Protein AF-A0A831TZW1-F1 (afdb_monomer)

Foldseek 3Di:
DPPDDPVNVVVVLVCVQCVQVPPDDPVDPRDGDAWDKDKAAPDPVGDDDPVVQVVQWDKDAPPPPPDDDDSVRIDIGHDDFADPDVRITMDTPHD

Radius of gyration: 16.33 Å; Cα contacts (8 Å, |Δi|>4): 104; chains: 1; bounding box: 41×28×40 Å

Secondary structure (DSSP, 8-state):
-----HHHHHHHHHHHHHHHHH--BTTB-S-----EEEEEESSTT-SS-HHHHHTTSEEEEPTT-SS--SGGGEEEE-PPSEEEETTEEEEEEE-

Solvent-accessible surface area (backbone atoms only — not comparable to full-atom values): 6095 Å² total; per-residue (Å²): 133,93,78,82,48,71,69,56,51,53,53,49,52,54,47,60,61,48,51,43,76,74,61,77,45,97,87,46,73,97,56,70,75,71,64,38,77,44,78,47,52,76,42,98,88,53,58,69,62,66,69,66,60,53,67,52,54,41,79,42,70,37,91,91,56,85,77,74,90,52,76,81,42,43,44,76,46,63,74,75,72,38,80,78,48,79,54,28,34,36,46,73,80,40,113

pLDDT: mean 91.19, std 9.3, range [57.44, 98.19]

Mean predicted aligned error: 4.84 Å

Nearest PDB structures (foldseek):
  8g9t-assembly1_E  TM=9.318E-01  e=2.304E-07  Neisseria lactamica
  8g9t-assembly1_M  TM=9.363E-01  e=3.391E-07  Neisseria lactamica
  8gam-assembly1_F  TM=9.148E-01  e=2.025E-07  Neisseria lactamica
  8g9s-assembly1_F  TM=9.179E-01  e=3.391E-07  Neisseria lactamica
  8gan-assembly1_M  TM=9.219E-01  e=1.081E-06  Neisseria lactamica

Sequence (95 aa):
QTGVSRDDLELFWDALQNMWDLDRSSSRGMMACRGLYVFSHDNPLGNAHAHRLFERIQVRKRQGVTAPRSFADYEVLVPEEGVVEEGVTLTRLVG

Structure (mmCIF, N/CA/C/O backbone):
data_AF-A0A831TZW1-F1
#
_entry.id   AF-A0A831TZW1-F1
#
loop_
_atom_site.group_PDB
_atom_site.id
_atom_site.type_symbol
_atom_site.label_atom_id
_atom_site.label_alt_id
_atom_site.label_comp_id
_atom_site.label_asym_id
_atom_site.label_entity_id
_atom_site.label_seq_id
_atom_site.pdbx_PDB_ins_code
_atom_site.Cartn_x
_atom_site.Cartn_y
_atom_site.Cartn_z
_atom_site.occupancy
_atom_site.B_iso_or_equiv
_atom_site.auth_seq_id
_atom_site.auth_comp_id
_atom_site.auth_asym_id
_atom_site.auth_atom_id
_atom_site.pdbx_PDB_model_num
ATOM 1 N N . GLN A 1 1 ? 24.189 -1.707 -11.921 1.00 57.44 1 GLN A N 1
ATOM 2 C CA . GLN A 1 1 ? 22.784 -2.167 -11.893 1.00 57.44 1 GLN A CA 1
ATOM 3 C C . GLN A 1 1 ? 22.740 -3.416 -11.022 1.00 57.44 1 GLN A C 1
ATOM 5 O O . GLN A 1 1 ? 23.654 -4.219 -11.141 1.00 57.44 1 GLN A O 1
ATOM 10 N N . THR A 1 2 ? 21.786 -3.540 -10.099 1.00 80.38 2 THR A N 1
ATOM 11 C CA . THR A 1 2 ? 21.788 -4.561 -9.026 1.00 80.38 2 THR A CA 1
ATOM 12 C C . THR A 1 2 ? 21.311 -5.955 -9.455 1.00 80.38 2 THR A C 1
ATOM 14 O O . THR A 1 2 ? 21.366 -6.868 -8.645 1.00 80.38 2 THR A O 1
ATOM 17 N N . GLY A 1 3 ? 20.879 -6.141 -10.710 1.00 85.06 3 GLY A N 1
ATOM 18 C CA . GLY A 1 3 ? 20.490 -7.453 -11.250 1.00 85.06 3 GLY A CA 1
ATOM 19 C C . GLY A 1 3 ? 19.093 -7.943 -10.853 1.00 85.06 3 GLY A C 1
ATOM 20 O O . GLY A 1 3 ? 18.783 -9.093 -11.125 1.00 85.06 3 GLY A O 1
ATOM 21 N N . VAL A 1 4 ? 18.265 -7.087 -10.242 1.00 87.00 4 VAL A N 1
ATOM 22 C CA . VAL A 1 4 ? 16.887 -7.422 -9.842 1.00 87.00 4 VAL A CA 1
ATOM 23 C C . VAL A 1 4 ? 16.068 -7.858 -11.056 1.00 87.00 4 VAL A C 1
ATOM 25 O O . VAL A 1 4 ? 15.997 -7.138 -12.057 1.00 87.00 4 VAL A O 1
ATOM 28 N N . SER A 1 5 ? 15.452 -9.028 -10.942 1.00 92.25 5 SER A N 1
ATOM 29 C CA . SER A 1 5 ? 14.605 -9.652 -11.951 1.00 92.25 5 SER A CA 1
ATOM 30 C C . SER A 1 5 ? 13.116 -9.530 -11.609 1.00 92.25 5 SER A C 1
ATOM 32 O O . SER A 1 5 ? 12.726 -9.028 -10.552 1.00 92.25 5 SER A O 1
ATOM 34 N N . ARG A 1 6 ? 12.260 -9.989 -12.527 1.00 90.06 6 ARG A N 1
ATOM 35 C CA . ARG A 1 6 ? 10.817 -10.084 -12.285 1.00 90.06 6 ARG A CA 1
ATOM 36 C C . ARG A 1 6 ? 10.497 -11.118 -11.205 1.00 90.06 6 ARG A C 1
ATOM 38 O O . ARG A 1 6 ? 9.663 -10.840 -10.353 1.00 90.06 6 ARG A O 1
ATOM 45 N N . ASP A 1 7 ? 11.202 -12.243 -11.209 1.00 93.50 7 ASP A N 1
ATOM 46 C CA . ASP A 1 7 ? 11.018 -13.313 -10.228 1.00 93.50 7 ASP A CA 1
ATOM 47 C C . ASP A 1 7 ? 11.375 -12.822 -8.815 1.00 93.50 7 ASP A C 1
ATOM 49 O O . ASP A 1 7 ? 10.663 -13.113 -7.856 1.00 93.50 7 ASP A O 1
ATOM 53 N N . ASP A 1 8 ? 12.418 -11.990 -8.687 1.00 94.56 8 ASP A N 1
ATOM 54 C CA . ASP A 1 8 ? 12.766 -11.349 -7.410 1.00 94.56 8 ASP A CA 1
ATOM 55 C C . ASP A 1 8 ? 11.650 -10.419 -6.919 1.00 94.56 8 ASP A C 1
ATOM 57 O O . ASP A 1 8 ? 11.370 -10.346 -5.722 1.00 94.56 8 ASP A O 1
ATOM 61 N N . LEU A 1 9 ? 11.007 -9.699 -7.842 1.00 92.88 9 LEU A N 1
ATOM 62 C CA . LEU A 1 9 ? 9.908 -8.796 -7.522 1.00 92.88 9 LEU A CA 1
ATOM 63 C C . LEU A 1 9 ? 8.652 -9.569 -7.094 1.00 92.88 9 LEU A C 1
ATOM 65 O O . LEU A 1 9 ? 7.991 -9.178 -6.135 1.00 92.88 9 LEU A O 1
ATOM 69 N N . GLU A 1 10 ? 8.348 -10.681 -7.764 1.00 92.81 10 GLU A N 1
ATOM 70 C CA . GLU A 1 10 ? 7.254 -11.583 -7.389 1.00 92.81 10 GLU A CA 1
ATOM 71 C C . GLU A 1 10 ? 7.489 -12.193 -6.000 1.00 92.81 10 GLU A C 1
ATOM 73 O O . GLU A 1 10 ? 6.597 -12.146 -5.149 1.00 92.81 10 GLU A O 1
ATOM 78 N N . LEU A 1 11 ? 8.711 -12.660 -5.721 1.00 94.38 11 LEU A N 1
ATOM 79 C CA . LEU A 1 11 ? 9.096 -13.148 -4.396 1.00 94.38 11 LEU A CA 1
ATOM 80 C C . LEU A 1 11 ? 8.999 -12.051 -3.328 1.00 94.38 11 LEU A C 1
ATOM 82 O O . LEU A 1 11 ? 8.571 -12.310 -2.205 1.00 94.38 11 LEU A O 1
ATOM 86 N N . PHE A 1 12 ? 9.369 -10.815 -3.662 1.00 94.19 12 PHE A N 1
ATOM 87 C CA . PHE A 1 12 ? 9.252 -9.685 -2.745 1.00 94.19 12 PHE A CA 1
ATOM 88 C C . PHE A 1 12 ? 7.791 -9.389 -2.381 1.00 94.19 12 PHE A C 1
ATOM 90 O O . PHE A 1 12 ? 7.484 -9.133 -1.213 1.00 94.19 12 PHE A O 1
ATOM 97 N N . TRP A 1 13 ? 6.873 -9.473 -3.346 1.00 94.06 13 TRP A N 1
ATOM 98 C CA . TRP A 1 13 ? 5.441 -9.329 -3.086 1.00 94.06 13 TRP A CA 1
ATOM 99 C C . TRP A 1 13 ? 4.883 -10.449 -2.221 1.00 94.06 13 TRP A C 1
ATOM 101 O O . TRP A 1 13 ? 4.118 -10.171 -1.299 1.00 94.06 13 TRP A O 1
ATOM 111 N N . ASP A 1 14 ? 5.266 -11.697 -2.477 1.00 92.06 14 ASP A N 1
ATOM 112 C CA . ASP A 1 14 ? 4.878 -12.826 -1.628 1.00 92.06 14 ASP A CA 1
ATOM 113 C C . ASP A 1 14 ? 5.410 -12.660 -0.195 1.00 92.06 14 ASP A C 1
ATOM 115 O O . ASP A 1 14 ? 4.670 -12.802 0.782 1.00 92.06 14 ASP A O 1
ATOM 119 N N . ALA A 1 15 ? 6.667 -12.232 -0.056 1.00 92.81 15 ALA A N 1
ATOM 120 C CA . ALA A 1 15 ? 7.267 -11.949 1.238 1.00 92.81 15 ALA A CA 1
ATOM 121 C C . ALA A 1 15 ? 6.514 -10.845 1.994 1.00 92.81 15 ALA A C 1
ATOM 123 O O . ALA A 1 15 ? 6.254 -11.014 3.180 1.00 92.81 15 ALA A O 1
ATOM 124 N N . LEU A 1 16 ? 6.123 -9.741 1.339 1.00 91.81 16 LEU A N 1
ATOM 125 C CA . LEU A 1 16 ? 5.328 -8.681 1.976 1.00 91.81 16 LEU A CA 1
ATOM 126 C C . LEU A 1 16 ? 3.941 -9.168 2.405 1.00 91.81 16 LEU A C 1
ATOM 128 O O . LEU A 1 16 ? 3.466 -8.773 3.465 1.00 91.81 16 LEU A O 1
ATOM 132 N N . GLN A 1 17 ? 3.290 -10.023 1.620 1.00 90.38 17 GLN A N 1
ATOM 133 C CA . GLN A 1 17 ? 1.973 -10.560 1.972 1.00 90.38 17 GLN A CA 1
ATOM 134 C C . GLN A 1 17 ? 2.035 -11.438 3.226 1.00 90.38 17 GLN A C 1
ATOM 136 O O . GLN A 1 17 ? 1.196 -11.291 4.115 1.00 90.38 17 GLN A O 1
ATOM 141 N N . ASN A 1 18 ? 3.070 -12.275 3.333 1.00 87.31 18 ASN A N 1
ATOM 142 C CA . ASN A 1 18 ? 3.227 -13.258 4.409 1.00 87.31 18 ASN A CA 1
ATOM 143 C C . ASN A 1 18 ? 4.107 -12.780 5.583 1.00 87.31 18 ASN A C 1
ATOM 145 O O . ASN A 1 18 ? 4.273 -13.503 6.568 1.00 87.31 18 ASN A O 1
ATOM 149 N N . MET A 1 19 ? 4.681 -11.572 5.507 1.00 83.94 19 MET A N 1
ATOM 150 C CA . MET A 1 19 ? 5.730 -11.091 6.423 1.00 83.94 19 MET A CA 1
ATOM 151 C C . MET A 1 19 ? 5.355 -11.208 7.905 1.00 83.94 19 MET A C 1
ATOM 153 O O . MET A 1 19 ? 6.200 -11.520 8.742 1.00 83.94 19 MET A O 1
ATOM 157 N N . TRP A 1 20 ? 4.088 -10.957 8.238 1.00 77.38 20 TRP A N 1
ATOM 158 C CA . TRP A 1 20 ? 3.619 -10.876 9.623 1.00 77.38 20 TRP A CA 1
ATOM 159 C C . TRP A 1 20 ? 3.062 -12.186 10.179 1.00 77.38 20 TRP A C 1
ATOM 161 O O . TRP A 1 20 ? 2.936 -12.314 11.396 1.00 77.38 20 TRP A O 1
ATOM 171 N N . ASP A 1 21 ? 2.792 -13.173 9.324 1.00 71.25 21 ASP A N 1
ATOM 172 C CA . ASP A 1 21 ? 2.388 -14.508 9.775 1.00 71.25 21 ASP A CA 1
ATOM 173 C C . ASP A 1 21 ? 3.586 -15.312 10.297 1.00 71.25 21 ASP A C 1
ATOM 175 O O . ASP A 1 21 ? 3.435 -16.154 11.189 1.00 71.25 21 ASP A O 1
ATOM 179 N N . LEU A 1 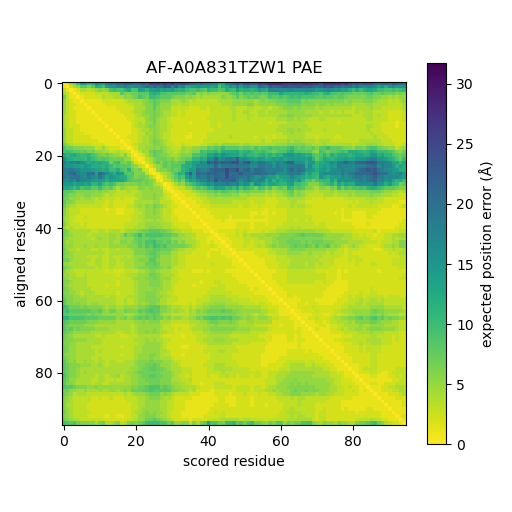22 ? 4.781 -15.012 9.776 1.00 66.12 22 LEU A N 1
ATOM 180 C CA . LEU A 1 22 ? 6.031 -15.696 10.106 1.00 66.12 22 LEU A CA 1
ATOM 181 C C . LEU A 1 22 ? 6.820 -15.026 11.251 1.00 66.12 22 LEU A C 1
ATOM 183 O O . LEU A 1 22 ? 7.648 -15.689 11.872 1.00 66.12 22 LEU A O 1
ATOM 187 N N . ASP A 1 23 ? 6.537 -13.762 11.596 1.00 66.44 23 ASP A N 1
ATOM 188 C CA . ASP A 1 23 ? 7.172 -13.027 12.711 1.00 66.44 23 ASP A CA 1
ATOM 189 C C . ASP A 1 23 ? 6.314 -13.049 13.992 1.00 66.44 23 ASP A C 1
ATOM 191 O O . ASP A 1 23 ? 5.890 -12.022 14.533 1.00 66.44 23 ASP A O 1
ATOM 195 N N . ARG A 1 24 ? 6.026 -14.255 14.498 1.00 61.91 24 ARG A N 1
ATOM 196 C CA . ARG A 1 24 ? 5.331 -14.428 15.784 1.00 61.91 24 ARG A CA 1
ATOM 197 C C . ARG A 1 24 ? 6.340 -14.367 16.926 1.00 61.91 24 ARG A C 1
ATOM 199 O O . ARG A 1 24 ? 7.022 -15.345 17.220 1.00 61.91 24 ARG A O 1
ATOM 206 N N . SER A 1 25 ? 6.388 -13.240 17.626 1.00 67.31 25 SER A N 1
ATOM 207 C CA . SER A 1 25 ? 7.121 -13.104 18.891 1.00 67.31 25 SER A CA 1
ATOM 208 C C . SER A 1 25 ? 6.163 -12.743 20.025 1.00 67.31 25 SER A C 1
ATOM 210 O O . SER A 1 25 ? 5.117 -12.148 19.800 1.00 67.31 25 SER A O 1
ATOM 212 N N . SER A 1 26 ? 6.503 -13.080 21.270 1.00 65.19 26 SER A N 1
ATOM 213 C CA . SER A 1 26 ? 5.654 -12.783 22.437 1.00 65.19 26 SER A CA 1
ATOM 214 C C . SER A 1 26 ? 5.455 -11.282 22.700 1.00 65.19 26 SER A C 1
ATOM 216 O O . SER A 1 26 ? 4.535 -10.907 23.424 1.00 65.19 26 SER A O 1
ATOM 218 N N . SER A 1 27 ? 6.293 -10.421 22.114 1.00 74.06 27 SER A N 1
ATOM 219 C CA . SER A 1 27 ? 6.238 -8.960 22.246 1.00 74.06 27 SER A CA 1
ATOM 220 C C . SER A 1 27 ? 5.473 -8.258 21.118 1.00 74.06 27 SER A C 1
ATOM 222 O O . SER A 1 27 ? 5.056 -7.113 21.291 1.00 74.06 27 SER A O 1
ATOM 224 N N . ARG A 1 28 ? 5.260 -8.924 19.978 1.00 68.38 28 ARG A N 1
ATOM 225 C CA . ARG A 1 28 ? 4.492 -8.420 18.834 1.00 68.38 28 ARG A CA 1
ATOM 226 C C . ARG A 1 28 ? 3.201 -9.227 18.796 1.00 68.38 28 ARG A C 1
ATOM 228 O O . ARG A 1 28 ? 3.230 -10.404 18.468 1.00 68.38 28 ARG A O 1
ATOM 235 N N . GLY A 1 29 ? 2.084 -8.635 19.221 1.00 74.12 29 GLY A N 1
ATOM 236 C CA . GLY A 1 29 ? 0.774 -9.299 19.187 1.00 74.12 29 GLY A CA 1
ATOM 237 C C . GLY A 1 29 ? 0.370 -9.761 17.775 1.00 74.12 29 GLY A C 1
ATOM 238 O O . GLY A 1 29 ? 1.171 -9.801 16.850 1.00 74.12 29 GLY A O 1
ATOM 239 N N . MET A 1 30 ? -0.903 -10.093 17.563 1.00 80.44 30 MET A N 1
ATOM 240 C CA . MET A 1 30 ? -1.349 -10.545 16.239 1.00 80.44 30 MET A CA 1
ATOM 241 C C . MET A 1 30 ? -1.273 -9.404 15.208 1.00 80.44 30 MET A C 1
ATOM 243 O O . MET A 1 30 ? -2.061 -8.459 15.264 1.00 80.44 30 MET A O 1
ATOM 247 N N . MET A 1 31 ? -0.319 -9.497 14.282 1.00 86.06 31 MET A N 1
ATOM 248 C CA . MET A 1 31 ? -0.156 -8.596 13.140 1.00 86.06 31 MET A CA 1
ATOM 249 C C . MET A 1 31 ? -0.608 -9.308 11.865 1.00 86.06 31 MET A C 1
ATOM 251 O O . MET A 1 31 ? -0.470 -10.519 11.753 1.00 86.06 31 MET A O 1
ATOM 255 N N . ALA A 1 32 ? -1.162 -8.558 10.916 1.00 87.69 32 ALA A N 1
ATOM 256 C CA . ALA A 1 32 ? -1.560 -9.074 9.611 1.00 87.69 32 ALA A CA 1
ATOM 257 C C . ALA A 1 32 ? -1.460 -7.956 8.571 1.00 87.69 32 ALA A C 1
ATOM 259 O O . ALA A 1 32 ? -1.778 -6.800 8.879 1.00 87.69 32 A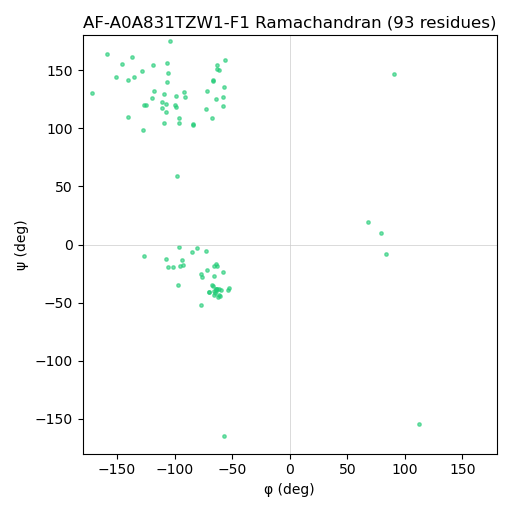LA A O 1
ATOM 260 N N . CYS A 1 33 ? -1.066 -8.298 7.342 1.00 91.00 33 CYS A N 1
ATOM 261 C CA . CYS A 1 33 ? -1.160 -7.376 6.216 1.00 91.00 33 CYS A CA 1
ATOM 262 C C . CYS A 1 33 ? -2.639 -7.058 5.952 1.00 91.00 33 CYS A C 1
ATOM 264 O O . CYS A 1 33 ? -3.467 -7.956 5.809 1.00 91.00 33 CYS A O 1
ATOM 266 N N . ARG A 1 34 ? -2.993 -5.771 5.934 1.00 93.12 34 ARG A N 1
ATOM 267 C CA . ARG A 1 34 ? -4.374 -5.310 5.701 1.00 93.12 34 ARG A CA 1
ATOM 268 C C . ARG A 1 34 ? -4.589 -4.678 4.332 1.00 93.12 34 ARG A C 1
ATOM 270 O O . ARG A 1 34 ? -5.729 -4.438 3.958 1.00 93.12 34 ARG A O 1
ATOM 277 N N . GLY A 1 35 ? -3.513 -4.377 3.619 1.00 93.81 35 GLY A N 1
ATOM 278 C CA . GLY A 1 35 ? -3.568 -3.718 2.327 1.00 93.81 35 GLY A CA 1
ATOM 279 C C . GLY A 1 35 ? -2.194 -3.697 1.676 1.00 93.81 35 GLY A C 1
ATOM 280 O O . GLY A 1 35 ? -1.220 -3.301 2.315 1.00 93.81 35 GLY A O 1
ATOM 281 N N . LEU A 1 36 ? -2.133 -4.106 0.414 1.00 95.81 36 LEU A N 1
ATOM 282 C CA . LEU A 1 36 ? -0.946 -4.062 -0.428 1.00 95.81 36 LEU A CA 1
ATOM 283 C C . LEU A 1 36 ? -1.381 -3.640 -1.831 1.00 95.81 36 LEU A C 1
ATOM 285 O O . LEU A 1 36 ? -2.054 -4.384 -2.543 1.00 95.81 36 LEU A O 1
ATOM 289 N N . TYR A 1 37 ? -1.000 -2.419 -2.189 1.00 96.81 37 TYR A N 1
ATOM 290 C CA . TYR A 1 37 ? -1.437 -1.716 -3.389 1.00 96.81 37 TYR A CA 1
ATOM 291 C C . TYR A 1 37 ? -0.204 -1.300 -4.186 1.00 96.81 37 TYR A 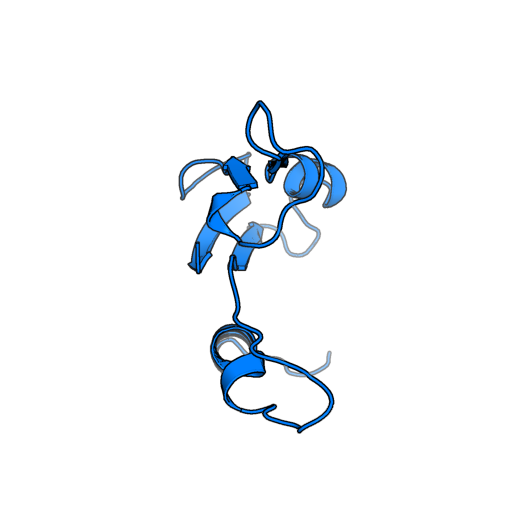C 1
ATOM 293 O O . TYR A 1 37 ? 0.646 -0.569 -3.673 1.00 96.81 37 TYR A O 1
ATOM 301 N N . VAL A 1 38 ? -0.091 -1.780 -5.421 1.00 96.69 38 VAL A N 1
ATOM 302 C CA . VAL A 1 38 ? 1.079 -1.576 -6.280 1.00 96.69 38 VAL A CA 1
ATOM 303 C C . VAL A 1 38 ? 0.724 -0.589 -7.382 1.00 96.69 38 VAL A C 1
ATOM 305 O O . VAL A 1 38 ? -0.183 -0.847 -8.169 1.00 96.69 38 VAL A O 1
ATOM 308 N N . PHE A 1 39 ? 1.445 0.531 -7.446 1.00 97.50 39 PHE A N 1
ATOM 309 C CA . PHE A 1 39 ? 1.369 1.473 -8.562 1.00 97.50 39 PHE A CA 1
ATOM 310 C C . PHE A 1 39 ? 2.504 1.184 -9.548 1.00 97.50 39 PHE A C 1
ATOM 312 O O . PHE A 1 39 ? 3.665 1.497 -9.282 1.00 97.50 39 PHE A O 1
ATOM 319 N N . SER A 1 40 ? 2.162 0.573 -10.676 1.00 96.56 40 SER A N 1
ATOM 320 C CA . SER A 1 40 ? 3.095 0.243 -11.753 1.00 96.56 40 SER A CA 1
ATOM 321 C C . SER A 1 40 ? 3.145 1.376 -12.771 1.00 96.56 40 SER A C 1
ATOM 323 O O . SER A 1 40 ? 2.099 1.844 -13.218 1.00 96.56 40 SER A O 1
ATOM 325 N N . HIS A 1 41 ? 4.354 1.799 -13.135 1.00 97.56 41 HIS A N 1
ATOM 326 C CA . HIS A 1 41 ? 4.608 2.851 -14.119 1.00 97.56 41 HIS A CA 1
ATOM 327 C C . HIS A 1 41 ? 5.143 2.257 -15.423 1.00 97.56 41 HIS A C 1
ATOM 329 O O . HIS A 1 41 ? 6.017 1.392 -15.386 1.00 97.56 41 HIS A O 1
ATOM 335 N N . ASP A 1 42 ? 4.687 2.776 -16.562 1.00 96.56 42 ASP A N 1
ATOM 336 C CA . ASP A 1 42 ? 5.178 2.353 -17.882 1.00 96.56 42 ASP A CA 1
ATOM 337 C C . ASP A 1 42 ?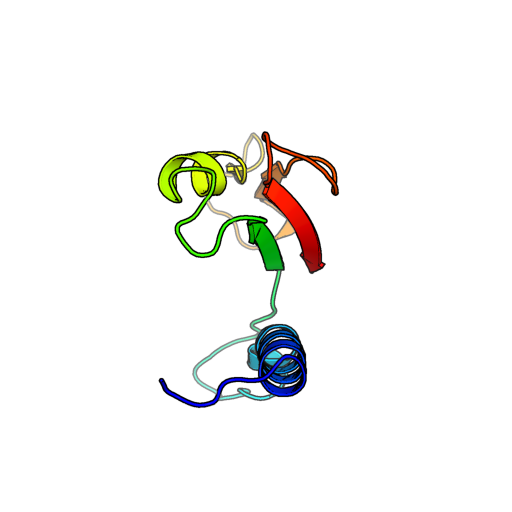 6.559 2.951 -18.209 1.00 96.56 42 ASP A C 1
ATOM 339 O O . ASP A 1 42 ? 7.332 2.391 -18.988 1.00 96.56 42 ASP A O 1
ATOM 343 N N . ASN A 1 43 ? 6.889 4.098 -17.607 1.00 94.88 43 ASN A N 1
ATOM 344 C CA . ASN A 1 43 ? 8.178 4.764 -17.749 1.00 94.88 43 ASN A CA 1
ATOM 345 C C . ASN A 1 43 ? 9.089 4.443 -16.546 1.00 94.88 43 ASN A C 1
ATOM 347 O O . ASN A 1 43 ? 8.699 4.720 -15.410 1.00 94.88 43 ASN A O 1
ATOM 351 N N . PRO A 1 44 ? 10.335 3.972 -16.760 1.00 91.12 44 PRO A N 1
ATOM 352 C CA . PRO A 1 44 ? 11.309 3.746 -15.687 1.00 91.12 44 PRO A CA 1
ATOM 353 C C . PRO A 1 44 ? 11.637 4.983 -14.834 1.00 91.12 44 PRO A C 1
ATOM 355 O O . PRO A 1 44 ? 12.087 4.842 -13.701 1.00 91.12 44 PRO A O 1
ATOM 358 N N . LEU A 1 45 ? 11.434 6.192 -15.368 1.00 93.94 45 LEU A N 1
ATO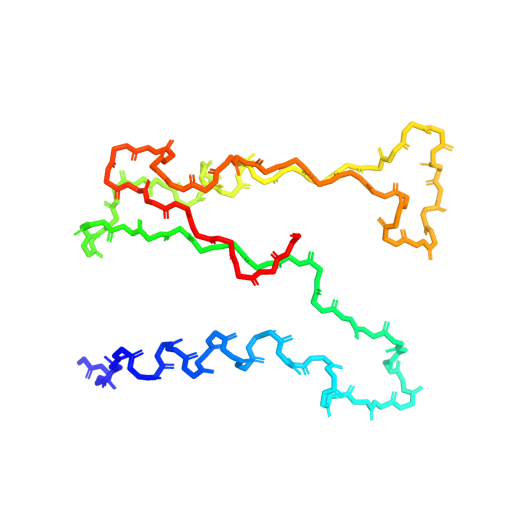M 359 C CA . LEU A 1 45 ? 11.599 7.454 -14.635 1.00 93.94 45 LEU A CA 1
ATOM 360 C C 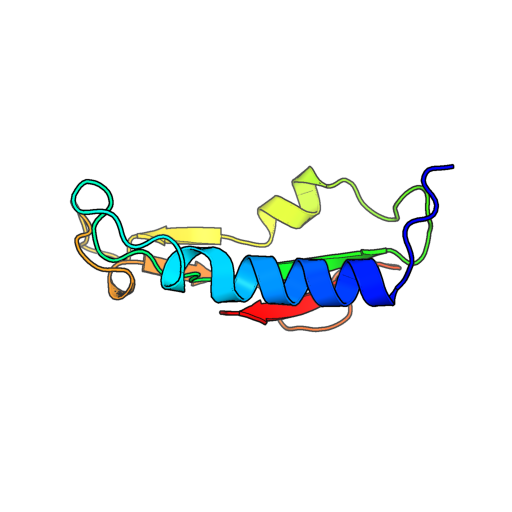. LEU A 1 45 ? 10.348 7.851 -13.829 1.00 93.94 45 LEU A C 1
ATOM 362 O O . LEU A 1 45 ? 10.395 8.814 -13.064 1.00 93.94 45 LEU A O 1
ATOM 366 N N . GLY A 1 46 ? 9.252 7.108 -13.987 1.00 94.81 46 GLY A N 1
ATOM 367 C CA . GLY A 1 46 ? 7.942 7.388 -13.413 1.00 94.81 46 GLY A CA 1
ATOM 368 C C . GLY A 1 46 ? 7.052 8.232 -14.330 1.00 94.81 46 GLY A C 1
ATOM 369 O O . GLY A 1 46 ? 7.512 9.103 -15.065 1.00 94.81 46 GLY A O 1
ATOM 370 N N . ASN A 1 47 ? 5.747 7.969 -14.262 1.00 96.81 47 ASN A N 1
ATOM 371 C CA . ASN A 1 47 ? 4.695 8.715 -14.973 1.00 96.81 47 ASN A CA 1
ATOM 372 C C . ASN A 1 47 ? 3.948 9.713 -14.073 1.00 96.81 47 ASN A C 1
ATOM 374 O O . ASN A 1 47 ? 3.326 10.643 -14.570 1.00 96.81 47 ASN A O 1
ATOM 378 N N . ALA A 1 48 ? 4.012 9.535 -12.751 1.00 96.19 48 ALA A N 1
ATOM 379 C CA . ALA A 1 48 ? 3.347 10.394 -11.778 1.00 96.19 48 ALA A CA 1
ATOM 380 C C . ALA A 1 48 ? 4.194 10.524 -10.509 1.00 96.19 48 ALA A C 1
ATOM 382 O O . ALA A 1 48 ? 4.992 9.646 -10.177 1.00 96.19 48 ALA A O 1
ATOM 383 N N . HIS A 1 49 ? 4.007 11.618 -9.773 1.00 95.62 49 HIS A N 1
ATOM 384 C CA . HIS A 1 49 ? 4.692 11.817 -8.500 1.00 95.62 49 HIS A CA 1
ATOM 385 C C . HIS A 1 49 ? 4.129 10.888 -7.417 1.00 95.62 49 HIS A C 1
ATOM 387 O O . HIS A 1 49 ? 2.921 10.860 -7.186 1.00 95.62 49 HIS A O 1
ATOM 393 N N . ALA A 1 50 ? 5.017 10.213 -6.680 1.00 94.50 50 ALA A N 1
ATOM 394 C CA . ALA A 1 50 ? 4.644 9.237 -5.654 1.00 94.50 50 ALA A CA 1
ATOM 395 C C . ALA A 1 50 ? 3.657 9.781 -4.603 1.00 94.50 50 ALA A C 1
ATOM 397 O O . ALA A 1 50 ? 2.714 9.086 -4.237 1.00 94.50 50 ALA A O 1
ATOM 398 N N . HIS A 1 51 ? 3.813 11.038 -4.163 1.00 95.19 51 HIS A N 1
ATOM 399 C CA . HIS A 1 51 ? 2.907 11.635 -3.172 1.00 95.19 51 HIS A CA 1
ATOM 400 C C . HIS A 1 51 ? 1.448 11.674 -3.658 1.00 95.19 51 HIS A C 1
ATOM 402 O O . HIS A 1 51 ? 0.549 11.350 -2.890 1.00 95.19 51 HIS A O 1
ATOM 408 N N . ARG A 1 52 ? 1.210 11.968 -4.947 1.00 95.44 52 ARG A N 1
ATOM 409 C CA . ARG A 1 52 ? -0.145 11.997 -5.524 1.00 95.44 52 ARG A CA 1
ATOM 410 C C . ARG A 1 52 ? -0.765 10.609 -5.579 1.00 95.44 52 ARG A C 1
ATOM 412 O O . ARG A 1 52 ? -1.969 10.468 -5.407 1.00 95.44 52 ARG A O 1
ATOM 419 N N . LEU A 1 53 ? 0.050 9.586 -5.830 1.00 96.69 53 LEU A N 1
ATOM 420 C CA . LEU A 1 53 ? -0.408 8.200 -5.839 1.00 96.69 53 LEU A CA 1
ATOM 421 C C . LEU A 1 53 ? -0.749 7.726 -4.423 1.00 96.69 53 LEU A C 1
ATOM 423 O O . LEU A 1 53 ? -1.785 7.100 -4.224 1.00 96.69 53 LEU A O 1
ATOM 427 N N . PHE A 1 54 ? 0.057 8.096 -3.427 1.00 95.75 54 PHE A N 1
ATOM 428 C CA . PHE A 1 54 ? -0.211 7.759 -2.028 1.00 95.75 54 PHE A CA 1
ATOM 429 C C . PHE A 1 54 ? -1.464 8.447 -1.475 1.00 95.75 54 PHE A C 1
ATOM 431 O O . PHE A 1 54 ? -2.220 7.814 -0.744 1.00 95.75 54 PHE A O 1
ATOM 438 N N . GLU A 1 55 ? -1.753 9.686 -1.880 1.00 95.81 55 GLU A N 1
ATOM 439 C CA . GLU A 1 55 ? -2.986 10.401 -1.501 1.00 95.81 55 GLU A CA 1
ATOM 440 C C . GL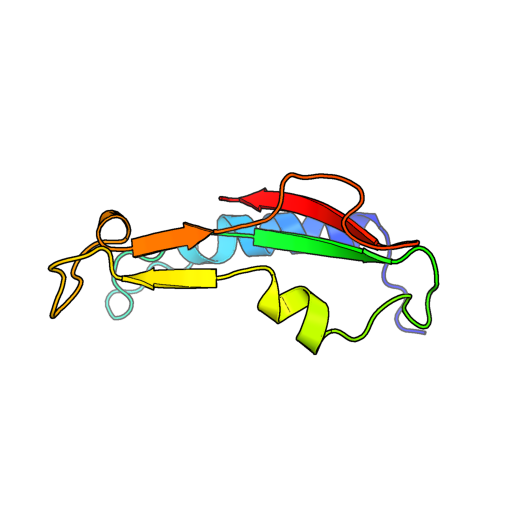U A 1 55 ? -4.277 9.730 -2.006 1.00 95.81 55 GLU A C 1
ATOM 442 O O . GLU A 1 55 ? -5.362 9.988 -1.477 1.00 95.81 55 GLU A O 1
ATOM 447 N N . ARG A 1 56 ? -4.185 8.845 -3.010 1.00 95.88 56 ARG A N 1
ATOM 448 C CA . ARG A 1 56 ? -5.341 8.086 -3.514 1.00 95.88 56 ARG A CA 1
ATOM 449 C C . ARG A 1 56 ? -5.805 7.008 -2.538 1.00 95.88 56 ARG A C 1
ATOM 451 O O . ARG A 1 56 ? -6.957 6.596 -2.620 1.00 95.88 56 ARG A O 1
ATOM 458 N N . ILE A 1 57 ? -4.944 6.563 -1.625 1.00 96.56 57 ILE A N 1
ATOM 459 C CA . ILE A 1 57 ? -5.291 5.592 -0.587 1.00 96.56 57 ILE A CA 1
ATOM 460 C C . ILE A 1 57 ? -5.627 6.369 0.680 1.00 96.56 57 ILE A C 1
ATOM 462 O O . ILE A 1 57 ? -4.750 6.928 1.336 1.00 96.56 57 ILE A O 1
ATOM 466 N N . GLN A 1 58 ? -6.903 6.392 1.051 1.00 97.50 58 GLN A N 1
ATOM 467 C CA . GLN A 1 58 ? -7.349 7.092 2.251 1.00 97.50 58 GLN A CA 1
ATOM 468 C C . GLN A 1 58 ? -7.802 6.094 3.304 1.00 97.50 58 GLN A C 1
ATOM 470 O O . GLN A 1 58 ? -8.718 5.307 3.087 1.00 97.50 58 GLN A O 1
ATOM 475 N N . VAL A 1 59 ? -7.187 6.163 4.480 1.00 96.94 59 VAL A N 1
ATOM 476 C CA . VAL A 1 59 ? -7.586 5.373 5.646 1.00 96.94 59 VAL A CA 1
ATOM 477 C C . VAL A 1 59 ? -8.176 6.319 6.675 1.00 96.94 59 VAL A C 1
ATOM 479 O O . VAL A 1 59 ? -7.487 7.205 7.182 1.00 96.94 59 VAL A O 1
ATOM 482 N N . ARG A 1 60 ? -9.453 6.131 7.007 1.00 97.19 60 ARG A N 1
ATOM 483 C CA . ARG A 1 60 ? -10.149 6.962 7.995 1.00 97.19 60 ARG A CA 1
ATOM 484 C C . ARG A 1 60 ? -10.836 6.112 9.048 1.00 97.19 60 ARG A C 1
ATOM 486 O O . ARG A 1 60 ? -11.272 4.998 8.781 1.00 97.19 60 ARG A O 1
ATOM 493 N N . LYS A 1 61 ? -10.938 6.646 10.265 1.00 97.81 61 LYS A N 1
ATOM 494 C CA . LYS A 1 61 ? -11.779 6.040 11.303 1.00 97.81 61 LYS A CA 1
ATOM 495 C C . LYS A 1 61 ? -13.240 6.145 10.875 1.00 97.81 61 LYS A C 1
ATOM 497 O O . LYS A 1 61 ? -13.651 7.185 10.359 1.00 97.81 61 LYS A O 1
ATOM 502 N N . ARG A 1 62 ? -14.028 5.102 11.126 1.00 97.19 62 ARG A N 1
ATOM 503 C CA . ARG A 1 62 ? -15.480 5.155 10.942 1.00 97.19 62 ARG A CA 1
ATOM 504 C C . ARG A 1 62 ? -16.104 6.177 11.888 1.00 97.19 62 ARG A C 1
ATOM 506 O O . ARG A 1 62 ? -15.569 6.490 12.956 1.00 97.19 62 ARG A O 1
ATOM 513 N N . GLN A 1 63 ? -17.256 6.704 11.487 1.00 96.38 63 GLN A N 1
ATOM 514 C CA . GLN A 1 63 ? -17.992 7.684 12.277 1.00 96.38 63 GLN A CA 1
ATOM 515 C C . GLN A 1 63 ? -18.321 7.120 13.670 1.00 96.38 63 GLN A C 1
ATOM 517 O O . GLN A 1 63 ? -18.723 5.968 13.804 1.00 96.38 63 GLN A O 1
ATOM 522 N N . GLY A 1 64 ? -18.121 7.930 14.713 1.00 96.25 64 GLY A N 1
ATOM 523 C CA . GLY A 1 64 ? -18.345 7.524 16.106 1.00 96.25 64 GLY A CA 1
ATOM 524 C C . GLY A 1 64 ? -17.181 6.770 16.764 1.00 96.25 64 GLY A C 1
ATOM 525 O O . GLY A 1 64 ? -17.198 6.582 17.978 1.00 96.25 64 GLY A O 1
ATOM 526 N N . VAL A 1 65 ? -16.133 6.394 16.020 1.00 97.19 65 VAL A N 1
ATOM 527 C CA . VAL A 1 65 ? -14.946 5.740 16.591 1.00 97.19 65 VAL A CA 1
ATOM 528 C C . VAL A 1 65 ? -13.967 6.778 17.151 1.00 97.19 65 VAL A C 1
ATOM 530 O O . VAL A 1 65 ? -13.174 7.406 16.435 1.00 97.19 65 VAL A O 1
ATOM 533 N N . THR A 1 66 ? -13.950 6.912 18.476 1.00 95.75 66 THR A N 1
ATOM 534 C CA . THR A 1 66 ? -12.949 7.738 19.168 1.00 95.75 66 THR A CA 1
ATOM 535 C C . THR A 1 66 ? -11.603 7.019 19.254 1.00 95.75 66 THR A C 1
ATOM 537 O O . THR A 1 66 ? -10.594 7.564 18.798 1.00 95.75 66 THR A O 1
ATOM 540 N N . ALA A 1 67 ? -11.599 5.780 19.757 1.00 96.94 67 ALA A N 1
ATOM 541 C CA . ALA A 1 67 ? -10.406 4.958 19.957 1.00 96.94 67 ALA A CA 1
ATOM 542 C C . ALA A 1 67 ? -10.580 3.577 19.286 1.00 96.94 67 ALA A C 1
ATOM 544 O O . ALA A 1 67 ? -11.225 2.709 19.876 1.00 96.94 67 ALA A O 1
ATOM 545 N N . PRO A 1 68 ? -10.044 3.369 18.069 1.00 96.25 68 PRO A N 1
ATOM 546 C CA . PRO A 1 68 ? -10.191 2.109 17.344 1.00 96.25 68 PRO A CA 1
ATOM 547 C C . PRO A 1 68 ? -9.459 0.971 18.063 1.00 96.25 68 PRO A C 1
ATOM 549 O O . PRO A 1 68 ? -8.368 1.155 18.610 1.00 96.25 68 PRO A O 1
ATOM 552 N N . ARG A 1 69 ? -10.067 -0.214 18.062 1.00 95.00 69 ARG A N 1
ATOM 553 C CA . ARG A 1 69 ? -9.537 -1.452 18.662 1.00 95.00 69 A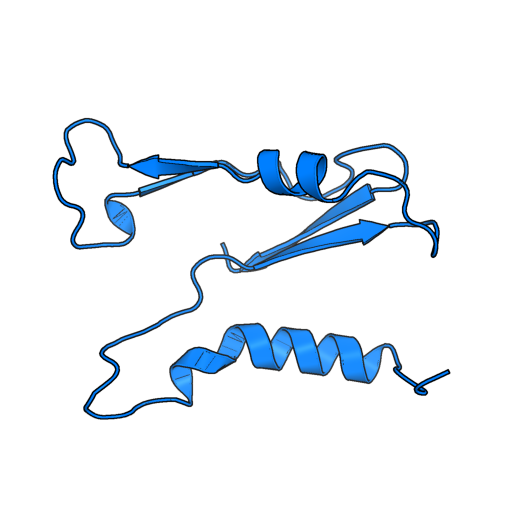RG A CA 1
ATOM 554 C C . ARG A 1 69 ? -9.506 -2.614 17.676 1.00 95.00 69 ARG A C 1
ATOM 556 O O . ARG A 1 69 ? -8.903 -3.640 17.975 1.00 95.00 69 ARG A O 1
ATOM 563 N N . SER A 1 70 ? -10.115 -2.450 16.507 1.00 94.69 70 SER A N 1
ATOM 564 C CA . SER A 1 70 ? -10.108 -3.421 15.423 1.00 94.69 70 SER A CA 1
ATOM 565 C C . SER A 1 70 ? -9.894 -2.735 14.073 1.00 94.69 70 SER A C 1
ATOM 567 O O . SER A 1 70 ? -10.123 -1.537 13.919 1.00 94.69 70 SER A O 1
ATOM 569 N N . PHE A 1 71 ? -9.492 -3.504 13.060 1.00 95.19 71 PHE A N 1
ATOM 570 C CA . PHE A 1 71 ? -9.408 -2.981 11.693 1.00 95.19 71 PHE A CA 1
ATOM 571 C C . PHE A 1 71 ? -10.788 -2.606 11.124 1.00 95.19 71 PHE A C 1
ATOM 573 O O . PHE A 1 71 ? -10.881 -1.701 10.305 1.00 95.19 71 PHE A O 1
ATOM 580 N N . ALA A 1 72 ? -11.867 -3.242 11.600 1.00 95.69 72 ALA A N 1
ATOM 581 C CA . ALA A 1 72 ? -13.233 -2.926 11.181 1.00 95.69 72 ALA A CA 1
ATOM 582 C C . ALA A 1 72 ? -13.680 -1.514 11.600 1.00 95.69 72 ALA A C 1
ATOM 584 O O . ALA A 1 72 ? -14.599 -0.958 11.001 1.00 95.69 72 ALA A O 1
ATOM 585 N N . ASP A 1 73 ? -12.996 -0.909 12.577 1.00 97.88 73 ASP A N 1
ATOM 586 C CA . ASP A 1 73 ? -13.222 0.476 12.999 1.00 97.88 73 ASP A CA 1
ATOM 587 C C . ASP A 1 73 ? -12.699 1.503 11.980 1.00 97.88 73 ASP A C 1
ATOM 589 O O . ASP A 1 73 ? -12.909 2.709 12.141 1.00 97.88 73 ASP A O 1
ATOM 593 N N . TYR A 1 74 ? -12.019 1.036 10.933 1.00 97.69 74 TYR A N 1
ATOM 594 C CA . TYR A 1 74 ? -11.535 1.842 9.827 1.00 97.69 74 TYR A CA 1
ATOM 595 C C . TYR A 1 74 ? -12.350 1.607 8.556 1.00 97.69 74 TYR A C 1
ATOM 597 O O . TYR A 1 74 ? -13.002 0.582 8.343 1.00 97.69 74 TYR A O 1
ATOM 605 N N . GLU A 1 75 ? -12.299 2.610 7.698 1.00 97.44 75 GLU A N 1
ATOM 606 C CA . GLU A 1 75 ? -12.720 2.561 6.314 1.00 97.44 75 GLU A CA 1
ATOM 607 C C . GLU A 1 75 ? -11.496 2.887 5.460 1.00 97.44 75 GLU A C 1
ATOM 609 O O . GLU A 1 75 ? -10.828 3.903 5.678 1.00 97.44 75 GLU A O 1
ATOM 614 N N . VAL A 1 76 ? -11.192 1.996 4.520 1.00 96.94 76 VAL A N 1
ATOM 615 C CA . VAL A 1 76 ? -10.101 2.159 3.563 1.00 96.94 76 VAL A CA 1
ATOM 616 C C . VAL A 1 76 ? -10.731 2.449 2.210 1.00 96.94 76 VAL A C 1
ATOM 618 O O . VAL A 1 76 ? -11.436 1.611 1.653 1.00 96.94 76 VAL A O 1
ATOM 621 N N . LEU A 1 77 ? -10.509 3.657 1.709 1.00 96.81 77 LEU A N 1
ATOM 622 C CA . LEU A 1 77 ? -10.945 4.096 0.395 1.00 96.81 77 LEU A CA 1
ATOM 623 C C . LEU A 1 77 ? -9.762 3.995 -0.556 1.00 96.81 77 LEU A C 1
ATOM 625 O O . LEU A 1 77 ? -8.727 4.628 -0.342 1.00 96.81 77 LEU A O 1
ATOM 629 N N . VAL A 1 78 ? -9.929 3.192 -1.597 1.00 96.06 78 VAL A N 1
ATOM 630 C CA . VAL A 1 78 ? -8.912 2.942 -2.618 1.00 96.06 78 VAL A CA 1
ATOM 631 C C . VAL A 1 78 ? -9.590 3.014 -3.979 1.00 96.06 78 VAL A C 1
ATOM 633 O O . VAL A 1 78 ? -10.737 2.570 -4.082 1.00 96.06 78 VAL A O 1
ATOM 636 N N . PRO A 1 79 ? -8.919 3.537 -5.020 1.00 94.88 79 PRO A N 1
ATOM 637 C CA . PRO A 1 79 ? -9.422 3.434 -6.378 1.00 94.88 79 PRO A CA 1
ATOM 638 C C . PRO A 1 79 ? -9.669 1.977 -6.780 1.00 94.88 79 PRO A C 1
ATOM 640 O O . PRO A 1 79 ? -9.101 1.036 -6.210 1.00 94.88 79 PRO A O 1
ATOM 643 N N . GLU A 1 80 ? -10.515 1.805 -7.788 1.00 94.81 80 GLU A N 1
ATOM 644 C CA . GLU A 1 80 ? -10.635 0.525 -8.474 1.00 94.81 80 GLU A CA 1
ATOM 645 C C . GLU A 1 80 ? -9.295 0.143 -9.117 1.00 94.81 80 GLU A C 1
ATOM 647 O O . GLU A 1 80 ? -8.477 1.004 -9.457 1.00 94.81 80 GLU A O 1
ATOM 652 N N . GLU A 1 81 ? -9.052 -1.160 -9.231 1.00 95.75 81 GLU A N 1
ATOM 653 C CA . GLU A 1 81 ? -7.870 -1.667 -9.923 1.00 95.75 81 GLU A CA 1
ATOM 654 C C . GLU A 1 81 ? -7.889 -1.290 -11.407 1.00 95.75 81 GLU A C 1
ATOM 656 O O . GLU A 1 81 ? -8.947 -1.157 -12.022 1.00 95.75 81 GLU A O 1
ATOM 661 N N . GLY A 1 82 ? -6.700 -1.153 -11.991 1.00 95.75 82 GLY A N 1
ATOM 662 C CA . GLY A 1 82 ? -6.522 -0.742 -13.379 1.00 95.75 82 GLY A CA 1
ATOM 663 C C . GLY A 1 82 ? -5.879 0.634 -13.509 1.00 95.75 82 GLY A C 1
ATOM 664 O O . GLY A 1 82 ? -5.109 1.069 -12.653 1.00 95.75 82 GLY A O 1
ATOM 665 N N . VAL A 1 83 ? -6.140 1.307 -14.628 1.00 95.88 83 VAL A N 1
ATOM 666 C CA . VAL A 1 83 ? -5.487 2.579 -14.962 1.00 95.88 83 VAL A CA 1
ATOM 667 C C . VAL A 1 83 ? -6.038 3.696 -14.077 1.00 95.88 83 VAL A C 1
ATOM 669 O O . VAL A 1 83 ? -7.216 4.038 -14.156 1.00 95.88 83 VAL A O 1
ATOM 672 N N . VAL A 1 84 ? -5.175 4.287 -13.250 1.00 95.69 84 VAL A N 1
ATOM 673 C CA . VAL A 1 84 ? -5.542 5.367 -12.310 1.00 95.69 84 VAL A CA 1
ATOM 674 C C . VAL A 1 84 ? -5.053 6.746 -12.757 1.00 95.69 84 VAL A C 1
ATOM 676 O O . VAL A 1 84 ? -5.556 7.773 -12.287 1.00 95.69 84 VAL A O 1
ATOM 679 N N . GLU A 1 85 ? -4.063 6.768 -13.648 1.00 94.00 85 GLU A N 1
ATOM 680 C CA . GLU A 1 85 ? -3.468 7.942 -14.286 1.00 94.00 85 GLU A CA 1
ATOM 681 C C . GLU A 1 85 ? -2.765 7.493 -15.575 1.00 94.00 85 GLU A C 1
ATOM 683 O O . GLU A 1 85 ? -2.521 6.301 -15.765 1.00 94.00 85 GLU A O 1
ATOM 688 N N . GLU A 1 86 ? -2.442 8.419 -16.475 1.00 95.31 86 GLU A N 1
ATOM 689 C CA . GLU A 1 86 ? -1.753 8.085 -17.723 1.00 95.31 86 GLU A CA 1
ATOM 690 C C . GLU A 1 86 ? -0.413 7.381 -17.444 1.00 95.31 86 GLU A C 1
ATOM 692 O O . GLU A 1 86 ? 0.473 7.924 -16.782 1.00 95.31 86 GLU A O 1
ATOM 697 N N . GLY A 1 87 ? -0.281 6.142 -17.925 1.00 96.25 87 GLY A N 1
ATOM 698 C CA . GLY A 1 87 ? 0.893 5.299 -17.695 1.00 96.25 87 GLY A CA 1
ATOM 699 C C . GLY A 1 87 ? 1.079 4.829 -16.249 1.00 96.25 87 GLY A C 1
ATOM 700 O O . GLY A 1 87 ? 2.198 4.473 -15.876 1.00 96.25 87 GLY A O 1
ATOM 701 N N . VAL A 1 88 ? 0.023 4.860 -15.421 1.00 97.81 88 VAL A N 1
ATOM 702 C CA . VAL A 1 88 ? 0.023 4.298 -14.061 1.00 97.81 88 VAL A CA 1
ATOM 703 C C . VAL A 1 88 ? -1.133 3.322 -13.872 1.00 97.81 88 VAL A C 1
ATOM 705 O O . VAL A 1 88 ? -2.306 3.701 -13.927 1.00 97.81 88 VAL A O 1
ATOM 708 N N . THR A 1 89 ? -0.792 2.074 -13.557 1.00 98.19 89 THR A N 1
ATOM 709 C CA . THR A 1 89 ? -1.752 1.013 -13.235 1.00 98.19 89 THR A CA 1
ATOM 710 C C . THR A 1 89 ? -1.684 0.668 -11.754 1.00 98.19 89 THR A C 1
ATOM 712 O O . THR A 1 89 ? -0.606 0.415 -11.222 1.00 98.19 89 THR A O 1
ATOM 715 N N . LEU A 1 90 ? -2.836 0.641 -11.090 1.00 97.88 90 LEU A N 1
ATOM 716 C CA . LEU A 1 90 ? -2.995 0.138 -9.734 1.00 97.88 90 LEU A CA 1
ATOM 717 C C . LEU A 1 90 ? -3.350 -1.354 -9.763 1.00 97.88 90 LEU A C 1
ATOM 719 O O . LEU A 1 90 ? -4.334 -1.746 -10.387 1.00 97.88 90 LEU A O 1
ATOM 723 N N . THR A 1 91 ? -2.590 -2.164 -9.033 1.00 97.31 91 THR A N 1
ATOM 724 C CA . THR A 1 91 ? -2.884 -3.579 -8.765 1.00 97.31 91 THR A CA 1
ATOM 725 C C . THR A 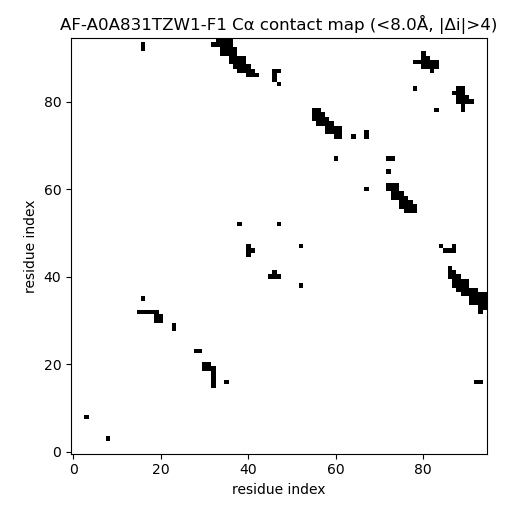1 91 ? -3.059 -3.786 -7.267 1.00 97.31 91 THR A C 1
ATOM 727 O O . THR A 1 91 ? -2.231 -3.327 -6.473 1.00 97.31 91 THR A O 1
ATOM 730 N N . ARG A 1 92 ? -4.127 -4.474 -6.859 1.00 96.69 92 ARG A N 1
ATOM 731 C CA . ARG A 1 92 ? -4.371 -4.820 -5.455 1.00 96.69 92 ARG A CA 1
ATOM 732 C C . ARG A 1 92 ? -3.933 -6.257 -5.210 1.00 96.69 92 ARG A C 1
ATOM 734 O O . ARG A 1 92 ? -4.473 -7.185 -5.792 1.00 96.69 92 ARG A O 1
ATOM 741 N N . LEU A 1 93 ? -2.959 -6.433 -4.324 1.00 94.88 93 LEU A N 1
ATOM 742 C CA . LEU A 1 93 ? -2.497 -7.756 -3.898 1.00 94.88 93 LEU A CA 1
ATOM 743 C C . LEU A 1 93 ? -3.161 -8.181 -2.581 1.00 94.88 93 LEU A C 1
ATOM 745 O O . LEU A 1 93 ? -3.478 -9.348 -2.392 1.00 94.88 93 LEU A O 1
ATOM 749 N N . VAL A 1 94 ? -3.422 -7.221 -1.686 1.00 92.56 94 VAL A N 1
ATOM 750 C CA . VAL A 1 94 ? -4.162 -7.413 -0.425 1.00 92.56 94 VAL A CA 1
ATOM 751 C C . VAL A 1 94 ? -5.071 -6.206 -0.211 1.00 92.56 94 VAL A C 1
ATOM 753 O O . VAL A 1 94 ? -4.645 -5.079 -0.473 1.00 92.56 94 VAL A O 1
ATOM 756 N N . GLY A 1 95 ? -6.289 -6.405 0.297 1.00 82.88 95 GLY A N 1
ATOM 757 C CA . GLY A 1 95 ? -7.201 -5.310 0.654 1.00 82.88 95 GLY A CA 1
ATOM 758 C C . GLY A 1 95 ? -8.668 -5.681 0.578 1.00 82.88 95 GLY A C 1
ATOM 759 O O . GLY A 1 95 ? -9.071 -6.222 -0.473 1.00 82.88 95 GLY A O 1
#